Protein AF-A0A4R3KBN1-F1 (afdb_monomer)

Secondary structure (DSSP, 8-state):
-PPPHHHHHHHHHHHHHHHHHHHHHHHHHHTT--HHHHHHHHHHHHHHHHHHHHHHHHS-HHHHHHHHHHHTT-----PPPHHHHHH----------HHHHHHHHHHHHHHH-----GGGTTT-HHHHHHHHTTPPPS-SS-SS-TT----

Structure (mmCIF, N/CA/C/O backbone):
data_AF-A0A4R3KBN1-F1
#
_entry.id   AF-A0A4R3KBN1-F1
#
loop_
_atom_site.group_PDB
_atom_site.id
_atom_site.type_symbol
_atom_site.label_atom_id
_atom_site.label_alt_id
_atom_site.label_comp_id
_atom_site.label_asym_id
_atom_site.label_entity_id
_atom_site.label_seq_id
_atom_site.pdbx_PDB_ins_code
_atom_site.Cartn_x
_atom_site.Cartn_y
_atom_site.Cartn_z
_atom_site.occupancy
_atom_site.B_iso_or_equiv
_atom_site.auth_seq_id
_atom_site.auth_comp_id
_atom_site.auth_asym_id
_atom_site.auth_atom_id
_atom_site.pdbx_PDB_model_num
ATOM 1 N N . MET A 1 1 ? 10.409 8.939 -23.679 1.00 74.00 1 MET A N 1
ATOM 2 C CA . MET A 1 1 ? 9.139 8.239 -23.979 1.00 74.00 1 MET A CA 1
ATOM 3 C C . MET A 1 1 ? 8.000 8.956 -23.265 1.00 74.00 1 MET A C 1
ATOM 5 O O . MET A 1 1 ? 8.226 9.376 -22.139 1.00 74.00 1 MET A O 1
ATOM 9 N N . TYR A 1 2 ? 6.833 9.138 -23.893 1.00 75.94 2 TYR A N 1
ATOM 10 C CA . TYR A 1 2 ? 5.644 9.680 -23.215 1.00 75.94 2 TYR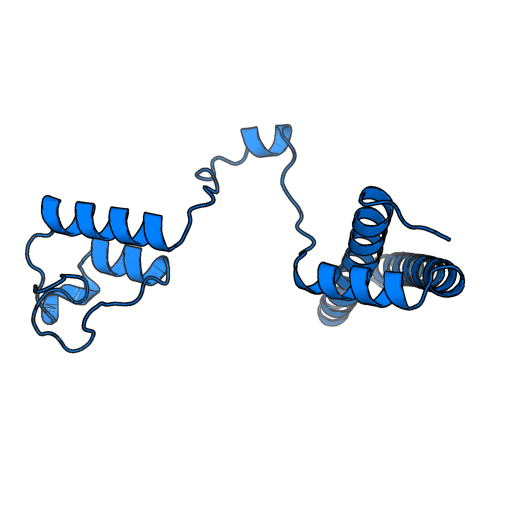 A CA 1
ATOM 11 C C . TYR A 1 2 ? 4.905 8.547 -22.495 1.00 75.94 2 TYR A C 1
ATOM 13 O O . TYR A 1 2 ? 4.618 7.532 -23.123 1.00 75.94 2 TYR A O 1
ATOM 21 N N . LEU A 1 3 ? 4.594 8.718 -21.207 1.00 82.75 3 LEU A N 1
ATOM 22 C CA . LEU A 1 3 ? 3.781 7.760 -20.454 1.00 82.75 3 LEU A CA 1
ATOM 23 C C . LEU A 1 3 ? 2.295 8.112 -20.544 1.00 82.75 3 LEU A C 1
ATOM 25 O O . LEU A 1 3 ? 1.894 9.255 -20.289 1.00 82.75 3 LEU A O 1
ATOM 29 N N . THR A 1 4 ? 1.455 7.121 -20.826 1.00 86.69 4 THR A N 1
ATOM 30 C CA . THR A 1 4 ? 0.004 7.253 -20.661 1.00 86.69 4 THR A CA 1
ATOM 31 C C . THR A 1 4 ? -0.371 7.258 -19.173 1.00 86.69 4 THR A C 1
ATOM 33 O O . THR A 1 4 ? 0.464 7.049 -18.289 1.00 86.69 4 THR A O 1
ATOM 36 N N . LYS A 1 5 ? -1.637 7.545 -18.849 1.00 81.19 5 LYS A N 1
ATOM 37 C CA . LYS A 1 5 ? -2.134 7.405 -17.470 1.00 81.19 5 LYS A CA 1
ATOM 38 C C . LYS A 1 5 ? -1.999 5.955 -16.982 1.00 81.19 5 LYS A C 1
ATOM 40 O O . LYS A 1 5 ? -1.495 5.745 -15.885 1.00 81.19 5 LYS A O 1
ATOM 45 N N . ALA A 1 6 ? -2.379 4.996 -17.825 1.00 86.19 6 ALA A N 1
ATOM 46 C CA . ALA A 1 6 ? -2.302 3.573 -17.516 1.00 86.19 6 ALA A CA 1
ATOM 47 C C . ALA A 1 6 ? -0.857 3.120 -17.261 1.00 86.19 6 ALA A C 1
ATOM 49 O O . ALA A 1 6 ? -0.606 2.402 -16.300 1.00 86.19 6 ALA A O 1
ATOM 50 N N . ASP A 1 7 ? 0.112 3.603 -18.048 1.00 86.25 7 ASP A N 1
ATOM 51 C CA . ASP A 1 7 ? 1.526 3.277 -17.812 1.00 86.25 7 ASP A CA 1
ATOM 52 C C . ASP A 1 7 ? 1.992 3.766 -16.438 1.00 86.25 7 ASP A C 1
ATOM 54 O O . ASP A 1 7 ? 2.662 3.034 -15.715 1.00 86.25 7 ASP A O 1
ATOM 58 N N . ARG A 1 8 ? 1.599 4.984 -16.037 1.00 86.44 8 ARG A N 1
ATOM 59 C CA . ARG A 1 8 ? 1.934 5.523 -14.708 1.00 86.44 8 ARG A CA 1
ATOM 60 C C . ARG A 1 8 ? 1.299 4.699 -13.591 1.00 86.44 8 ARG A C 1
ATOM 62 O O . ARG A 1 8 ? 1.975 4.412 -12.610 1.00 86.44 8 ARG A O 1
ATOM 69 N N . GLU A 1 9 ? 0.038 4.301 -13.738 1.00 86.38 9 GLU A N 1
ATOM 70 C CA . GLU A 1 9 ? -0.656 3.440 -12.769 1.00 86.38 9 GLU A CA 1
ATOM 71 C C . GLU A 1 9 ? 0.010 2.061 -12.658 1.00 86.38 9 GLU A C 1
ATOM 73 O O . GLU A 1 9 ? 0.237 1.577 -11.550 1.00 86.38 9 GLU A O 1
ATOM 78 N N . ASN A 1 10 ? 0.423 1.472 -13.780 1.00 89.94 10 ASN A N 1
ATOM 79 C CA . ASN A 1 10 ? 1.150 0.204 -13.798 1.00 89.94 10 ASN A CA 1
ATOM 80 C C . ASN A 1 10 ? 2.536 0.318 -13.145 1.00 89.94 10 ASN A C 1
ATOM 82 O O . ASN A 1 10 ? 2.930 -0.568 -12.390 1.00 89.94 10 ASN A O 1
ATOM 86 N N . ILE A 1 11 ? 3.262 1.416 -13.380 1.00 90.06 11 ILE A N 1
ATOM 87 C CA . ILE A 1 11 ? 4.546 1.690 -12.714 1.00 90.06 11 ILE A CA 1
ATOM 88 C C . ILE A 1 11 ? 4.345 1.847 -11.204 1.00 90.06 11 ILE A C 1
ATOM 90 O O . ILE A 1 11 ? 5.093 1.269 -10.420 1.00 90.06 11 ILE A O 1
ATOM 94 N N . ILE A 1 12 ? 3.312 2.579 -10.782 1.00 89.38 12 ILE A N 1
ATOM 95 C CA . ILE A 1 12 ? 2.955 2.730 -9.364 1.00 89.38 12 ILE A CA 1
ATOM 96 C C . ILE A 1 12 ? 2.641 1.370 -8.737 1.00 89.38 12 ILE A C 1
ATOM 98 O O . ILE A 1 12 ? 3.114 1.087 -7.640 1.00 89.38 12 ILE A O 1
ATOM 102 N N . MET A 1 13 ? 1.890 0.512 -9.433 1.00 89.94 13 MET A N 1
ATOM 103 C CA . MET A 1 13 ? 1.599 -0.846 -8.975 1.00 89.94 13 MET A CA 1
ATOM 104 C C . MET A 1 13 ? 2.877 -1.683 -8.832 1.00 89.94 13 MET A C 1
ATOM 106 O O . MET A 1 13 ? 3.044 -2.342 -7.811 1.00 89.94 13 MET A O 1
ATOM 110 N N . LEU A 1 14 ? 3.792 -1.639 -9.808 1.00 91.75 14 LEU A N 1
ATOM 111 C CA . LEU A 1 14 ? 5.072 -2.358 -9.753 1.00 91.75 14 LEU A CA 1
ATOM 112 C C . LEU A 1 14 ? 5.916 -1.931 -8.546 1.00 91.75 14 LEU A C 1
ATOM 114 O O . LEU A 1 14 ? 6.340 -2.782 -7.765 1.00 91.75 14 LEU A O 1
ATOM 118 N N . VAL A 1 15 ? 6.096 -0.621 -8.358 1.00 89.69 15 VAL A N 1
ATOM 119 C CA . VAL A 1 15 ? 6.854 -0.060 -7.227 1.00 89.69 15 VAL A CA 1
ATOM 120 C C . VAL A 1 15 ? 6.163 -0.367 -5.896 1.00 89.69 15 VAL A C 1
ATOM 122 O O . VAL A 1 15 ? 6.813 -0.706 -4.909 1.00 89.69 15 VAL A O 1
ATOM 125 N N . GLY A 1 16 ? 4.832 -0.296 -5.857 1.00 89.69 16 GLY A N 1
ATOM 126 C CA . GLY A 1 16 ? 4.052 -0.640 -4.673 1.00 89.69 16 GLY A CA 1
ATOM 127 C C . GLY A 1 16 ? 4.180 -2.118 -4.290 1.00 89.69 16 GLY A C 1
ATOM 128 O O . GLY A 1 16 ? 4.333 -2.434 -3.111 1.00 89.69 16 GLY A O 1
ATOM 129 N N . LEU A 1 17 ? 4.161 -3.025 -5.272 1.00 91.12 17 LEU A N 1
ATOM 130 C CA . LEU A 1 17 ? 4.388 -4.455 -5.055 1.00 91.12 17 LEU A CA 1
ATOM 131 C C . LEU A 1 17 ? 5.808 -4.720 -4.561 1.00 91.12 17 LEU A C 1
ATOM 133 O O . LEU A 1 17 ? 5.981 -5.479 -3.613 1.00 91.12 17 LEU A O 1
ATOM 137 N N . GLU A 1 18 ? 6.814 -4.073 -5.149 1.00 91.69 18 GLU A N 1
ATOM 138 C CA . GLU A 1 18 ? 8.199 -4.155 -4.679 1.00 91.69 18 GLU A CA 1
ATOM 139 C C . GLU A 1 18 ? 8.312 -3.755 -3.199 1.00 91.69 18 GLU A C 1
ATOM 141 O O . GLU A 1 18 ? 8.867 -4.511 -2.398 1.00 91.69 18 GLU A O 1
ATOM 146 N N . GLY A 1 19 ? 7.708 -2.623 -2.819 1.00 89.69 19 GLY A N 1
ATOM 147 C CA . GLY A 1 19 ? 7.622 -2.176 -1.427 1.00 89.69 19 GLY A CA 1
ATOM 148 C C . GLY A 1 19 ? 6.927 -3.192 -0.515 1.00 89.69 19 GLY A C 1
ATOM 149 O O . GLY A 1 19 ? 7.428 -3.501 0.566 1.00 89.69 19 GLY A O 1
ATOM 150 N N . ALA A 1 20 ? 5.818 -3.781 -0.968 1.00 90.44 20 ALA A N 1
ATOM 151 C CA . ALA A 1 20 ? 5.113 -4.815 -0.214 1.00 90.44 20 ALA A CA 1
ATOM 152 C C . ALA A 1 20 ? 5.972 -6.076 -0.010 1.00 90.44 20 ALA A C 1
ATOM 154 O O . ALA A 1 20 ? 5.966 -6.651 1.079 1.00 90.44 20 ALA A O 1
ATOM 155 N N . LEU A 1 21 ? 6.750 -6.495 -1.016 1.00 92.94 21 LEU A N 1
ATOM 156 C CA . LEU A 1 21 ? 7.659 -7.639 -0.884 1.00 92.94 21 LEU A CA 1
ATOM 157 C C . LEU A 1 21 ? 8.825 -7.350 0.074 1.00 92.94 21 LEU A C 1
ATOM 159 O O . LEU A 1 21 ? 9.269 -8.270 0.761 1.00 92.94 21 LEU A O 1
ATOM 163 N N . ILE A 1 22 ? 9.315 -6.104 0.139 1.00 92.50 22 ILE A N 1
ATOM 164 C CA . ILE A 1 22 ? 10.346 -5.685 1.106 1.00 92.50 22 ILE A CA 1
ATOM 165 C C . ILE A 1 22 ? 9.843 -5.868 2.540 1.00 92.50 22 ILE A C 1
ATOM 167 O O . ILE A 1 22 ? 10.521 -6.509 3.348 1.00 92.50 22 ILE A O 1
ATOM 171 N N . GLU A 1 23 ? 8.656 -5.344 2.850 1.00 91.88 23 GLU A N 1
ATOM 172 C CA . GLU A 1 23 ? 8.086 -5.462 4.196 1.00 91.88 23 GLU A CA 1
ATOM 173 C C . GLU A 1 23 ? 7.722 -6.914 4.531 1.00 91.88 23 GLU A C 1
ATOM 175 O O . GLU A 1 23 ? 8.039 -7.386 5.625 1.00 91.88 23 GLU A O 1
ATOM 180 N N . LEU A 1 24 ? 7.170 -7.665 3.571 1.00 93.19 24 LEU A N 1
ATOM 181 C CA . LEU A 1 24 ? 6.875 -9.089 3.743 1.00 93.19 24 LEU A CA 1
ATOM 182 C C . LEU A 1 24 ? 8.138 -9.902 4.056 1.00 93.19 24 LEU A C 1
ATOM 184 O O . LEU A 1 24 ? 8.129 -10.750 4.948 1.00 93.19 24 LEU A O 1
ATOM 188 N N . GLU A 1 25 ? 9.239 -9.649 3.341 1.00 94.25 25 GLU A N 1
ATOM 189 C CA . GLU A 1 25 ? 10.510 -10.334 3.587 1.00 94.25 25 GLU A CA 1
ATOM 190 C C . GLU A 1 25 ? 11.025 -10.043 4.996 1.00 94.25 25 GLU A C 1
ATOM 192 O O . GLU A 1 25 ? 11.450 -10.964 5.696 1.00 94.25 25 GLU A O 1
ATOM 197 N N . LYS A 1 26 ? 10.977 -8.774 5.412 1.00 93.81 26 LYS A N 1
ATOM 198 C CA . LYS A 1 26 ? 11.409 -8.330 6.739 1.00 93.81 26 LYS A CA 1
ATOM 199 C C . LYS A 1 26 ? 10.594 -9.004 7.841 1.00 93.81 26 LYS A C 1
ATOM 201 O O . LYS A 1 26 ? 11.180 -9.538 8.782 1.00 93.81 26 LYS A O 1
ATOM 206 N N . GLU A 1 27 ? 9.272 -9.029 7.704 1.00 93.38 27 GLU A N 1
ATOM 207 C CA . GLU A 1 27 ? 8.373 -9.684 8.654 1.00 93.38 27 GLU A CA 1
ATOM 208 C C . GLU A 1 27 ? 8.631 -11.195 8.725 1.00 93.38 27 GLU A C 1
ATOM 210 O O . GLU A 1 27 ? 8.808 -11.765 9.802 1.00 93.38 27 GLU A O 1
ATOM 215 N N . TRP A 1 28 ? 8.706 -11.871 7.578 1.00 95.12 28 TRP A N 1
ATOM 216 C CA . TRP A 1 28 ? 8.911 -13.318 7.539 1.00 95.12 28 TRP A CA 1
ATOM 217 C C . TRP A 1 28 ? 10.291 -13.733 8.043 1.00 95.12 28 TRP A C 1
ATOM 219 O O . TRP A 1 28 ? 10.412 -14.760 8.714 1.00 95.12 28 TRP A O 1
ATOM 229 N N . ALA A 1 29 ? 11.323 -12.939 7.760 1.00 92.38 29 ALA A N 1
ATOM 230 C CA . ALA A 1 29 ? 12.646 -13.137 8.333 1.00 92.38 29 ALA A CA 1
ATOM 231 C C . ALA A 1 29 ? 12.627 -12.956 9.860 1.00 92.38 29 ALA A C 1
ATOM 233 O O . ALA A 1 29 ? 13.186 -13.794 10.565 1.00 92.38 29 ALA A O 1
ATOM 234 N N . ALA A 1 30 ? 11.936 -11.932 10.379 1.00 93.69 30 ALA A N 1
ATOM 235 C CA . ALA A 1 30 ? 11.774 -11.725 11.821 1.00 93.69 30 ALA A CA 1
ATOM 236 C C . ALA A 1 30 ? 11.019 -12.882 12.504 1.00 93.69 30 ALA A C 1
ATOM 238 O O . ALA A 1 30 ? 11.330 -13.250 13.635 1.00 93.69 30 ALA A O 1
ATOM 239 N N . HIS A 1 31 ? 10.075 -13.508 11.798 1.00 94.31 31 HIS A N 1
ATOM 240 C CA . HIS A 1 31 ? 9.324 -14.677 12.264 1.00 94.31 31 HIS A CA 1
ATOM 241 C C . HIS A 1 31 ? 10.005 -16.029 11.979 1.00 94.31 31 HIS A C 1
ATOM 243 O O . HIS A 1 31 ? 9.357 -17.071 12.097 1.00 94.31 31 HIS A O 1
ATOM 249 N N . ASN A 1 32 ? 11.290 -16.043 11.602 1.00 92.56 32 ASN A N 1
ATOM 250 C CA . ASN A 1 32 ? 12.060 -17.258 11.304 1.00 92.56 32 ASN A CA 1
ATOM 251 C C . ASN A 1 32 ? 11.367 -18.197 10.297 1.00 92.56 32 ASN A C 1
ATOM 253 O O . ASN A 1 32 ? 11.407 -19.423 10.439 1.00 92.56 32 ASN A O 1
ATOM 257 N N . ARG A 1 33 ? 10.706 -17.637 9.273 1.00 94.88 33 ARG A N 1
ATOM 258 C CA . ARG A 1 33 ? 10.115 -18.448 8.202 1.00 94.88 33 ARG A CA 1
ATOM 259 C C . ARG A 1 33 ? 11.200 -19.202 7.417 1.00 94.88 33 ARG A C 1
ATOM 261 O O . ARG A 1 33 ? 12.332 -18.718 7.323 1.00 94.88 33 ARG A O 1
ATOM 268 N N . PRO A 1 34 ? 10.870 -20.374 6.837 1.00 95.69 34 PRO A N 1
ATOM 269 C CA . PRO A 1 34 ? 11.841 -21.199 6.123 1.00 95.69 34 PRO A CA 1
ATOM 270 C C . PRO A 1 34 ? 12.555 -20.435 5.000 1.00 95.69 34 PRO A C 1
ATOM 272 O O . PRO A 1 34 ? 11.962 -19.606 4.300 1.00 95.69 34 PRO A O 1
ATOM 275 N N . LYS A 1 35 ? 13.839 -20.739 4.782 1.00 93.75 35 LYS A N 1
ATOM 276 C CA . LYS A 1 35 ? 14.644 -20.092 3.727 1.00 93.75 35 LYS A CA 1
ATOM 277 C C . LYS A 1 35 ? 14.094 -20.387 2.332 1.00 93.75 35 LYS A C 1
ATOM 279 O O . LYS A 1 35 ? 14.261 -19.577 1.422 1.00 93.75 35 LYS A O 1
ATOM 284 N N . GLU A 1 36 ? 13.421 -21.518 2.183 1.00 96.12 36 GLU A N 1
ATOM 285 C CA . GLU A 1 36 ? 12.718 -21.975 0.991 1.00 96.12 36 GLU A CA 1
ATOM 286 C C . GLU A 1 36 ? 11.599 -21.008 0.586 1.00 96.12 36 GLU A C 1
ATOM 288 O O . GLU A 1 36 ? 11.300 -20.903 -0.598 1.00 96.12 36 GLU A O 1
ATOM 293 N N . TRP A 1 37 ? 11.018 -20.266 1.537 1.00 92.88 37 TRP A N 1
ATOM 294 C CA . TRP A 1 37 ? 10.004 -19.238 1.273 1.00 92.88 37 TRP A CA 1
ATOM 295 C C . TRP A 1 37 ? 10.653 -17.883 0.979 1.00 92.88 37 TRP A C 1
ATOM 297 O O . TRP A 1 37 ? 10.258 -17.172 0.056 1.00 92.88 37 TRP A O 1
ATOM 307 N N . LEU A 1 38 ? 11.698 -17.539 1.738 1.00 94.31 38 LEU A N 1
ATOM 308 C CA . LEU A 1 38 ? 12.392 -16.255 1.613 1.00 94.31 38 LEU A CA 1
ATOM 309 C C . LEU A 1 38 ? 13.197 -16.138 0.311 1.00 94.31 38 LEU A C 1
ATOM 311 O O . LEU A 1 38 ? 13.324 -15.048 -0.243 1.00 94.31 38 LEU A O 1
ATOM 315 N N . LYS A 1 39 ? 13.765 -17.238 -0.195 1.00 95.75 39 LYS A N 1
ATOM 316 C CA . LYS A 1 39 ? 14.613 -17.215 -1.396 1.00 95.75 39 LYS A CA 1
ATOM 317 C C . LYS A 1 39 ? 13.831 -16.830 -2.668 1.00 95.75 39 LYS A C 1
ATOM 319 O O . LYS A 1 39 ? 14.286 -15.910 -3.350 1.00 95.75 39 LYS A O 1
ATOM 324 N N . PRO A 1 40 ? 12.677 -17.445 -2.997 1.00 96.25 40 PRO A N 1
ATOM 325 C CA . PRO A 1 40 ? 11.841 -17.000 -4.113 1.00 96.25 40 PRO A CA 1
ATOM 326 C C . PRO A 1 40 ? 11.343 -15.562 -3.949 1.00 96.25 40 PRO A C 1
ATOM 328 O O . PRO A 1 40 ? 11.363 -14.804 -4.914 1.00 96.25 40 PRO A O 1
ATOM 331 N N . LEU A 1 41 ? 10.972 -15.163 -2.726 1.00 95.19 41 LEU A N 1
ATOM 332 C CA . LEU A 1 41 ? 10.520 -13.804 -2.417 1.00 95.19 41 LEU A CA 1
ATOM 333 C C . LEU A 1 41 ? 11.594 -12.752 -2.736 1.00 95.19 41 LEU A C 1
ATOM 335 O O . LEU A 1 41 ? 11.332 -11.783 -3.447 1.00 95.19 41 LEU A O 1
ATOM 339 N N . ARG A 1 42 ? 12.832 -12.983 -2.283 1.00 94.81 42 ARG A N 1
ATOM 340 C CA . ARG A 1 42 ? 13.989 -12.128 -2.600 1.00 94.81 42 ARG A CA 1
ATOM 341 C C . ARG A 1 42 ? 14.230 -12.028 -4.098 1.00 94.81 42 ARG A C 1
ATOM 343 O O . ARG A 1 42 ? 14.504 -10.945 -4.599 1.00 94.81 42 ARG A O 1
ATOM 350 N N . MET A 1 43 ? 14.120 -13.151 -4.804 1.00 96.31 43 MET A N 1
ATOM 351 C CA . MET A 1 43 ? 14.299 -13.188 -6.251 1.00 96.31 43 MET A CA 1
ATOM 352 C C . MET A 1 43 ? 13.217 -12.375 -6.970 1.00 96.31 43 MET A C 1
ATOM 354 O O . MET A 1 43 ? 13.552 -11.585 -7.849 1.00 96.31 43 MET A O 1
ATOM 358 N N . ALA A 1 44 ? 11.948 -12.511 -6.571 1.00 95.69 44 ALA A N 1
ATOM 359 C CA . ALA A 1 44 ? 10.847 -11.716 -7.111 1.00 95.69 44 ALA A CA 1
ATOM 360 C C . ALA A 1 44 ? 11.081 -10.214 -6.893 1.00 95.69 44 ALA A C 1
ATOM 362 O O . ALA A 1 44 ? 11.016 -9.443 -7.847 1.00 95.69 44 ALA A O 1
ATOM 363 N N . LYS A 1 45 ? 11.465 -9.818 -5.672 1.00 94.38 45 LYS A N 1
ATOM 364 C CA . LYS A 1 45 ? 11.858 -8.439 -5.357 1.00 94.38 45 LYS A CA 1
ATOM 365 C C . LYS A 1 45 ? 12.978 -7.937 -6.274 1.00 94.38 45 LYS A C 1
ATOM 367 O O . LYS A 1 45 ? 12.859 -6.861 -6.844 1.00 94.38 45 LYS A O 1
ATOM 372 N N . THR A 1 46 ? 14.047 -8.716 -6.463 1.00 95.06 46 THR A N 1
ATOM 373 C CA . THR A 1 46 ? 15.165 -8.329 -7.342 1.00 95.06 46 THR A CA 1
ATOM 374 C C . THR A 1 46 ? 14.722 -8.105 -8.788 1.00 95.06 46 THR A C 1
ATOM 376 O O . THR A 1 46 ? 15.185 -7.163 -9.425 1.00 95.06 46 THR A O 1
ATOM 379 N N . TRP A 1 47 ? 13.851 -8.958 -9.328 1.00 96.19 47 TRP A N 1
ATOM 380 C CA . TRP A 1 47 ? 13.363 -8.799 -10.700 1.00 96.19 47 TRP A CA 1
ATOM 381 C C . TRP A 1 47 ? 12.396 -7.622 -10.860 1.00 96.19 47 TRP A C 1
ATOM 383 O O . TRP A 1 47 ? 12.441 -6.952 -11.892 1.00 96.19 47 TRP A O 1
ATOM 393 N N . LEU A 1 48 ? 11.579 -7.330 -9.843 1.00 94.00 48 LEU A N 1
ATOM 394 C CA . LEU A 1 48 ? 10.761 -6.116 -9.814 1.00 94.00 48 LEU A CA 1
ATOM 395 C C . LEU A 1 48 ? 11.635 -4.860 -9.810 1.00 94.00 48 LEU A C 1
ATOM 397 O O . LEU A 1 48 ? 11.468 -4.032 -10.700 1.00 94.00 48 LEU A O 1
ATOM 401 N N . GLY A 1 49 ? 12.627 -4.775 -8.918 1.00 91.62 49 GLY A N 1
ATOM 402 C CA . GLY A 1 49 ? 13.548 -3.634 -8.863 1.00 91.62 49 GLY A CA 1
ATOM 403 C C . GLY A 1 49 ? 14.279 -3.402 -10.188 1.00 91.62 49 GLY A C 1
ATOM 404 O O . GLY A 1 49 ? 14.262 -2.299 -10.720 1.00 91.62 49 GLY A O 1
ATOM 405 N N . LYS A 1 50 ? 14.793 -4.468 -10.824 1.00 94.62 50 LYS A N 1
ATOM 406 C CA . LYS A 1 50 ? 15.401 -4.373 -12.168 1.00 94.62 50 LYS A CA 1
ATOM 407 C C . LYS A 1 50 ? 14.442 -3.834 -13.230 1.00 94.62 50 LYS A C 1
ATOM 409 O O . LYS A 1 50 ? 14.868 -3.139 -14.147 1.00 94.62 50 LYS A O 1
ATOM 414 N N . THR A 1 51 ? 13.162 -4.187 -13.137 1.00 93.81 51 THR A N 1
ATOM 415 C CA . THR A 1 51 ? 12.134 -3.690 -14.060 1.00 93.81 51 THR A CA 1
ATOM 416 C C . THR A 1 51 ? 11.872 -2.205 -13.809 1.00 93.81 51 THR A C 1
ATOM 418 O O . THR A 1 51 ? 11.842 -1.428 -14.761 1.00 93.81 51 THR A O 1
ATOM 421 N N . SER A 1 52 ? 11.745 -1.799 -12.542 1.00 89.94 52 SER A N 1
ATOM 422 C CA . SER A 1 52 ? 11.612 -0.397 -12.133 1.00 89.94 52 SER A CA 1
ATOM 423 C C . SER A 1 52 ? 12.795 0.450 -12.619 1.00 89.94 52 SER A C 1
ATOM 425 O O . SER A 1 52 ? 12.578 1.514 -13.201 1.00 89.94 52 SER A O 1
ATOM 427 N N . ASP A 1 53 ? 14.026 -0.044 -12.459 1.00 90.69 53 ASP A N 1
ATOM 428 C CA . ASP A 1 53 ? 15.254 0.627 -12.900 1.00 90.69 53 ASP A CA 1
ATOM 429 C C . ASP A 1 53 ? 15.287 0.798 -14.424 1.00 90.69 53 ASP A C 1
ATOM 431 O O . ASP A 1 53 ? 15.479 1.907 -14.922 1.00 90.69 53 ASP A O 1
ATOM 435 N N . ALA A 1 54 ? 15.005 -0.269 -15.179 1.00 92.38 54 ALA A N 1
ATOM 436 C CA . ALA A 1 54 ? 14.973 -0.217 -16.640 1.00 92.38 54 ALA A CA 1
ATOM 437 C C . ALA A 1 54 ? 13.920 0.775 -17.167 1.00 92.38 54 ALA A C 1
ATOM 439 O O . ALA A 1 54 ? 14.156 1.488 -18.143 1.00 92.38 54 ALA A O 1
ATOM 440 N N . ILE A 1 55 ? 12.757 0.858 -16.510 1.00 90.50 55 ILE A N 1
ATOM 441 C CA . ILE A 1 55 ? 11.741 1.865 -16.834 1.00 90.50 55 ILE A CA 1
ATOM 442 C C . ILE A 1 55 ? 12.269 3.265 -16.506 1.00 90.50 55 ILE A C 1
ATOM 444 O O . ILE A 1 55 ? 12.143 4.173 -17.329 1.00 90.50 55 ILE A O 1
ATOM 448 N N . ALA A 1 56 ? 12.874 3.451 -15.331 1.00 87.25 56 ALA A N 1
ATOM 449 C CA . ALA A 1 56 ? 13.431 4.728 -14.906 1.00 87.25 56 ALA A CA 1
ATOM 450 C C . ALA A 1 56 ? 14.528 5.237 -15.861 1.00 87.25 56 ALA A C 1
ATOM 452 O O . ALA A 1 56 ? 14.638 6.443 -16.071 1.00 87.25 56 ALA A O 1
ATOM 453 N N . GLU A 1 57 ? 15.307 4.362 -16.490 1.00 90.69 57 GLU A N 1
ATOM 454 C CA . GLU A 1 57 ? 16.333 4.758 -17.463 1.00 90.69 57 GLU A CA 1
ATOM 455 C C . GLU A 1 57 ? 15.757 5.387 -18.745 1.00 90.69 57 GLU A C 1
ATOM 457 O O . GLU A 1 57 ? 16.401 6.244 -19.351 1.00 90.69 57 GLU A O 1
ATOM 462 N N . VAL A 1 58 ? 14.536 5.017 -19.152 1.00 89.81 58 VAL A N 1
ATOM 463 C CA . VAL A 1 58 ? 13.960 5.414 -20.456 1.00 89.81 58 VAL A CA 1
ATOM 464 C C . VAL A 1 58 ? 12.883 6.506 -20.379 1.00 89.81 58 VAL A C 1
ATOM 466 O O . VAL A 1 58 ? 12.479 7.075 -21.406 1.00 89.81 58 VAL A O 1
ATOM 469 N N . ILE A 1 59 ? 12.387 6.812 -19.178 1.00 90.44 59 ILE A N 1
ATOM 470 C CA . ILE A 1 59 ? 11.359 7.841 -18.956 1.00 90.44 59 ILE A CA 1
ATOM 471 C C . ILE A 1 59 ? 11.977 9.209 -18.656 1.00 90.44 59 ILE A C 1
ATOM 473 O O . ILE A 1 59 ? 13.061 9.324 -18.087 1.00 90.44 59 ILE A O 1
ATOM 477 N N . SER A 1 60 ? 11.267 10.273 -19.042 1.00 89.44 60 SER A N 1
ATOM 478 C CA . SER A 1 60 ? 11.726 11.646 -18.815 1.00 89.44 60 SER A CA 1
ATOM 479 C C . SER A 1 60 ? 11.766 11.987 -17.318 1.00 89.44 60 SER A C 1
ATOM 481 O O . SER A 1 60 ? 10.947 11.498 -16.539 1.00 89.44 60 SER A O 1
ATOM 483 N N . GLU A 1 61 ? 12.670 12.879 -16.902 1.00 88.06 61 GLU A N 1
ATOM 484 C CA . GLU A 1 61 ? 12.726 13.367 -15.511 1.00 88.06 61 GLU A CA 1
ATOM 485 C C . GLU A 1 61 ? 11.414 14.025 -15.054 1.00 88.06 61 GLU A C 1
ATOM 487 O O . GLU A 1 61 ? 11.037 13.962 -13.881 1.00 88.06 61 GLU A O 1
ATOM 492 N N . GLU A 1 62 ? 10.679 14.640 -15.980 1.00 87.31 62 GLU A N 1
ATOM 493 C CA . GLU A 1 62 ? 9.359 15.193 -15.696 1.00 87.31 62 GLU A CA 1
ATOM 494 C C . GLU A 1 62 ? 8.333 14.091 -15.394 1.00 87.31 62 GLU A C 1
ATOM 496 O O . GLU A 1 62 ? 7.603 14.179 -14.402 1.00 87.31 62 GLU A O 1
ATOM 501 N N . ASP A 1 63 ? 8.305 13.026 -16.199 1.00 86.56 63 ASP A N 1
ATOM 502 C CA . ASP A 1 63 ? 7.427 11.878 -15.973 1.00 86.56 63 ASP A CA 1
ATOM 503 C C . ASP A 1 63 ? 7.785 11.119 -14.696 1.00 86.56 63 ASP A C 1
ATOM 505 O O . ASP A 1 63 ? 6.872 10.713 -13.973 1.00 86.56 63 ASP A O 1
ATOM 509 N N . LYS A 1 64 ? 9.076 11.000 -14.350 1.00 87.19 64 LYS A N 1
ATOM 510 C CA . LYS A 1 64 ? 9.509 10.473 -13.044 1.00 87.19 64 LYS A CA 1
ATOM 511 C C . LYS A 1 64 ? 8.885 11.274 -11.916 1.00 87.19 64 LYS A C 1
ATOM 513 O O . LYS A 1 64 ? 8.178 10.716 -11.083 1.00 87.19 64 LYS A O 1
ATOM 518 N N . LYS A 1 65 ? 9.080 12.597 -11.909 1.00 86.62 65 LYS A N 1
ATOM 519 C CA . LYS A 1 65 ? 8.543 13.483 -10.862 1.00 86.62 65 LYS A CA 1
ATOM 520 C C . LYS A 1 65 ? 7.022 13.393 -10.755 1.00 86.62 65 LYS A C 1
ATOM 522 O O . LYS A 1 65 ? 6.492 13.368 -9.645 1.00 86.62 65 LYS A O 1
ATOM 527 N N . ARG A 1 66 ? 6.311 13.340 -11.885 1.00 84.75 66 ARG A N 1
ATOM 528 C CA . ARG A 1 66 ? 4.848 13.173 -11.907 1.00 84.75 66 ARG A CA 1
ATOM 529 C C . ARG A 1 66 ? 4.430 11.820 -11.324 1.00 84.75 66 ARG A C 1
ATOM 531 O O . ARG A 1 66 ? 3.536 11.785 -10.484 1.00 84.75 66 ARG A O 1
ATOM 538 N N . THR A 1 67 ? 5.108 10.743 -11.709 1.00 84.44 67 THR A N 1
ATOM 539 C CA . THR A 1 67 ? 4.819 9.378 -11.245 1.00 84.44 67 THR A CA 1
ATOM 540 C C . THR A 1 67 ? 5.123 9.213 -9.752 1.00 84.44 67 THR A C 1
ATOM 542 O O . THR A 1 67 ? 4.273 8.729 -9.012 1.00 84.44 67 THR A O 1
ATOM 545 N N . TYR A 1 68 ? 6.257 9.725 -9.258 1.00 81.44 68 TYR A N 1
ATOM 546 C CA . TYR A 1 68 ? 6.584 9.722 -7.824 1.00 81.44 68 TYR A CA 1
ATOM 547 C C . TYR A 1 68 ? 5.5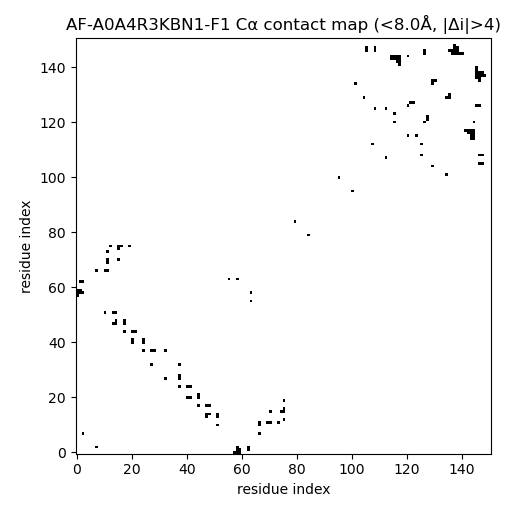99 10.544 -6.986 1.00 81.44 68 TYR A C 1
ATOM 549 O O . TYR A 1 68 ? 5.206 10.123 -5.902 1.00 81.44 68 TYR A O 1
ATOM 557 N N . LYS A 1 69 ? 5.139 11.701 -7.485 1.00 85.06 69 LYS A N 1
ATOM 558 C CA . LYS A 1 69 ? 4.079 12.468 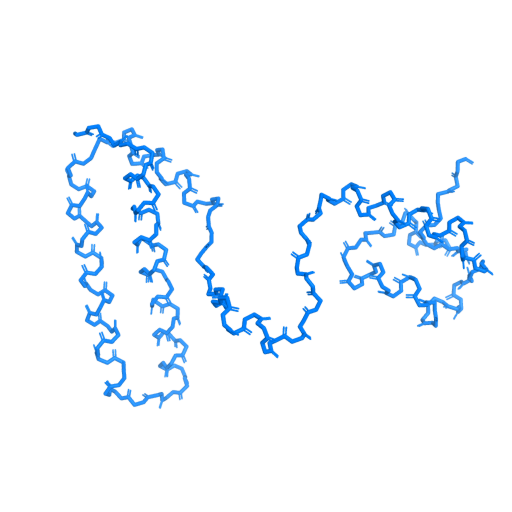-6.807 1.00 85.06 69 LYS A CA 1
ATOM 559 C C . LYS A 1 69 ? 2.771 11.690 -6.712 1.00 85.06 69 LYS A C 1
ATOM 561 O O . LYS A 1 69 ? 2.032 11.875 -5.747 1.00 85.06 69 LYS A O 1
ATOM 566 N N . MET A 1 70 ? 2.463 10.875 -7.719 1.00 81.94 70 MET A N 1
ATOM 567 C CA . MET A 1 70 ? 1.303 9.997 -7.679 1.00 81.94 70 MET A CA 1
ATOM 568 C C . MET A 1 70 ? 1.512 8.870 -6.675 1.00 81.94 70 MET A C 1
ATOM 570 O O . MET A 1 70 ? 0.596 8.644 -5.906 1.00 81.94 70 MET A O 1
ATOM 574 N N . LEU A 1 71 ? 2.695 8.248 -6.599 1.00 82.88 71 LEU A N 1
ATOM 575 C CA . LEU A 1 71 ? 2.996 7.146 -5.671 1.00 82.88 71 LEU A CA 1
ATOM 576 C C . LEU A 1 71 ? 2.520 7.421 -4.230 1.00 82.88 71 LEU A C 1
ATOM 578 O O . LEU A 1 71 ? 1.858 6.579 -3.638 1.00 82.88 71 LEU A O 1
ATOM 582 N N . ASN A 1 72 ? 2.748 8.634 -3.711 1.00 76.62 72 ASN A N 1
ATOM 583 C CA . ASN A 1 72 ? 2.325 9.048 -2.360 1.00 76.62 72 ASN A CA 1
ATOM 584 C C . ASN A 1 72 ? 0.799 9.091 -2.141 1.00 76.62 72 ASN A C 1
ATOM 586 O O . ASN A 1 72 ? 0.345 9.327 -1.025 1.00 76.62 72 ASN A O 1
ATOM 590 N N . LYS A 1 73 ? 0.005 8.934 -3.201 1.00 80.75 73 LYS A N 1
ATOM 591 C CA . LYS A 1 73 ? -1.463 8.928 -3.179 1.00 80.75 73 LYS A CA 1
ATOM 592 C C . LYS A 1 73 ? -2.058 7.530 -3.341 1.00 80.75 73 LYS A C 1
ATOM 594 O O . LYS A 1 73 ? -3.277 7.403 -3.299 1.00 80.75 73 LYS A O 1
ATOM 599 N N . TYR A 1 74 ? -1.234 6.509 -3.575 1.00 76.38 74 TYR A N 1
ATOM 600 C CA . TYR A 1 74 ? -1.688 5.136 -3.780 1.00 76.38 74 TYR A CA 1
ATOM 601 C C . TYR A 1 74 ? -1.172 4.238 -2.658 1.00 76.38 74 TYR A C 1
ATOM 603 O O . TYR A 1 74 ? -0.070 4.414 -2.146 1.00 76.38 74 TYR A O 1
ATOM 611 N N . GLN A 1 75 ? -1.974 3.236 -2.311 1.00 70.44 75 GLN A N 1
ATOM 612 C CA . GLN A 1 75 ? -1.600 2.155 -1.411 1.00 70.44 75 GLN A CA 1
ATOM 613 C C . GLN A 1 75 ? -1.906 0.828 -2.105 1.00 70.44 75 GLN A C 1
ATOM 615 O O . GLN A 1 75 ? -2.938 0.690 -2.762 1.00 70.44 75 GLN A O 1
ATOM 620 N N . VAL A 1 76 ? -1.018 -0.154 -1.954 1.00 75.31 76 VAL A N 1
ATOM 621 C CA . VAL A 1 76 ? -1.294 -1.526 -2.391 1.00 75.31 76 VAL A CA 1
ATOM 622 C C . VAL A 1 76 ? -2.084 -2.227 -1.295 1.00 75.31 76 VAL A C 1
ATOM 624 O O . VAL A 1 76 ? -1.623 -2.334 -0.160 1.00 75.31 76 VAL A O 1
ATOM 627 N N . VAL A 1 77 ? -3.280 -2.696 -1.639 1.00 75.38 77 VAL A N 1
ATOM 628 C CA . VAL A 1 77 ? -4.164 -3.434 -0.735 1.00 75.38 77 VAL A CA 1
ATOM 629 C C . VAL A 1 77 ? -4.560 -4.762 -1.365 1.00 75.38 77 VAL A C 1
ATOM 631 O O . VAL A 1 77 ? -4.810 -4.848 -2.567 1.00 75.38 77 VAL A O 1
ATOM 634 N N . LEU A 1 78 ? -4.637 -5.807 -0.544 1.00 74.56 78 LEU A N 1
ATOM 635 C CA . LEU A 1 78 ? -5.257 -7.066 -0.938 1.00 74.56 78 LEU A CA 1
ATOM 636 C C . LEU A 1 78 ? -6.755 -6.956 -0.663 1.00 74.56 78 LEU A C 1
ATOM 638 O O . LEU A 1 78 ? -7.172 -6.856 0.490 1.00 74.56 78 LEU A O 1
ATOM 642 N N . MET A 1 79 ? -7.562 -6.957 -1.721 1.00 73.06 79 MET A N 1
ATOM 643 C CA . MET A 1 79 ? -9.017 -6.983 -1.598 1.00 73.06 79 MET A CA 1
ATOM 644 C C . MET A 1 79 ? -9.551 -8.388 -1.883 1.00 73.06 79 MET A C 1
ATOM 646 O O . MET A 1 79 ? -9.121 -9.002 -2.862 1.00 73.06 79 MET A O 1
ATOM 650 N N . PRO A 1 80 ? -10.514 -8.889 -1.0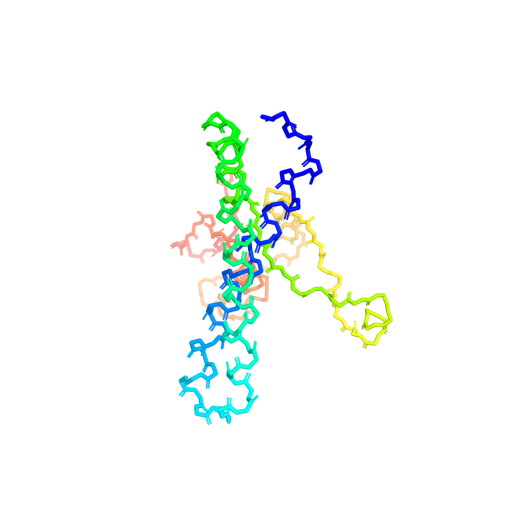87 1.00 70.06 80 PRO A N 1
ATOM 651 C CA . PRO A 1 80 ? -11.219 -10.121 -1.408 1.00 70.06 80 PRO A CA 1
ATOM 652 C C . PRO A 1 80 ? -11.869 -10.030 -2.793 1.00 70.06 80 PRO A C 1
ATOM 654 O O . PRO A 1 80 ? -12.477 -9.005 -3.140 1.00 70.06 80 PRO A O 1
ATOM 657 N N . ASN A 1 81 ? -11.743 -11.108 -3.567 1.00 73.56 81 ASN A N 1
ATOM 658 C CA . ASN A 1 81 ? -12.436 -11.260 -4.843 1.00 73.56 81 ASN A CA 1
ATOM 659 C C . ASN A 1 81 ? -13.953 -11.433 -4.620 1.00 73.56 81 ASN A C 1
ATOM 661 O O . ASN A 1 81 ? -14.408 -11.613 -3.491 1.00 73.56 81 ASN A O 1
ATOM 665 N N . GLU A 1 82 ? -14.751 -11.355 -5.686 1.00 67.50 82 GLU A N 1
ATOM 666 C CA . GLU A 1 82 ? -16.220 -11.412 -5.581 1.00 67.50 82 GLU A CA 1
ATOM 667 C C . GLU A 1 82 ? -16.742 -12.685 -4.907 1.00 67.50 82 GLU A C 1
ATOM 669 O O . GLU A 1 82 ? -17.761 -12.648 -4.225 1.00 67.50 82 GLU A O 1
ATOM 674 N N . GLU A 1 83 ? -16.039 -13.801 -5.072 1.00 67.75 83 GLU A N 1
ATOM 675 C CA . GLU A 1 83 ? -16.389 -15.078 -4.456 1.00 67.75 83 GLU A CA 1
ATOM 676 C C . GLU A 1 83 ? -16.137 -15.053 -2.941 1.00 67.75 83 GLU A C 1
ATOM 678 O O . GLU A 1 83 ? -17.049 -15.323 -2.163 1.00 67.75 83 GLU A O 1
ATOM 683 N N . ALA A 1 84 ? -14.970 -14.572 -2.503 1.00 63.56 84 ALA A N 1
ATOM 684 C CA . ALA A 1 84 ? -14.655 -14.375 -1.089 1.00 63.56 84 ALA A CA 1
ATOM 685 C C . ALA A 1 84 ? -15.527 -13.290 -0.428 1.00 63.56 84 ALA A C 1
ATOM 687 O O . ALA A 1 84 ? -15.821 -13.371 0.762 1.00 63.56 84 ALA A O 1
ATOM 688 N N . ARG A 1 85 ? -15.994 -12.283 -1.181 1.00 61.38 85 ARG A N 1
ATOM 689 C CA . ARG A 1 85 ? -16.947 -11.273 -0.680 1.00 61.38 85 ARG A CA 1
ATOM 690 C C . ARG A 1 85 ? -18.311 -11.864 -0.323 1.00 61.38 85 ARG A C 1
ATOM 692 O O . ARG A 1 85 ? -18.978 -11.311 0.541 1.00 61.38 85 ARG A O 1
ATOM 699 N N . LYS A 1 86 ? -18.724 -12.964 -0.962 1.00 61.19 86 LYS A N 1
ATOM 700 C CA . LYS A 1 86 ? -19.989 -13.650 -0.645 1.00 61.19 86 LYS A CA 1
ATOM 701 C C . LYS A 1 86 ? -19.904 -14.447 0.661 1.00 61.19 86 LYS A C 1
ATOM 703 O O . LYS A 1 86 ? -20.918 -14.600 1.333 1.00 61.19 86 LYS A O 1
ATOM 708 N N . GLU A 1 87 ? -18.715 -14.930 1.024 1.00 56.16 87 GLU A N 1
ATOM 709 C CA . GLU A 1 87 ? -18.476 -15.690 2.262 1.00 56.16 87 GLU A CA 1
ATOM 710 C C . GLU A 1 87 ? -18.149 -14.793 3.464 1.00 56.16 87 GLU A C 1
ATOM 712 O O . GLU A 1 87 ? -18.504 -15.101 4.603 1.00 56.16 87 GLU A O 1
ATOM 717 N N . ILE A 1 88 ? -17.498 -13.653 3.224 1.00 53.50 88 ILE A N 1
ATOM 718 C CA . ILE A 1 88 ? -17.191 -12.669 4.259 1.00 53.50 88 ILE A CA 1
ATOM 719 C C . ILE A 1 88 ? -18.454 -11.832 4.521 1.00 53.50 88 ILE A C 1
ATOM 721 O O . ILE A 1 88 ? -18.669 -10.801 3.891 1.00 53.50 88 ILE A O 1
ATOM 725 N N . GLN A 1 89 ? -19.265 -12.230 5.507 1.00 50.41 89 GLN A N 1
ATOM 726 C CA . GLN A 1 89 ? -20.258 -11.353 6.147 1.00 50.41 89 GLN A CA 1
ATOM 727 C C . GLN A 1 89 ? -19.551 -10.232 6.937 1.00 50.41 89 GLN A C 1
ATOM 729 O O . GLN A 1 89 ? -19.599 -10.191 8.166 1.00 50.41 89 GLN A O 1
ATOM 734 N N . ARG A 1 90 ? -18.826 -9.334 6.265 1.00 51.25 90 ARG A N 1
ATOM 735 C CA . ARG A 1 90 ? -18.394 -8.070 6.875 1.00 51.25 90 ARG A CA 1
ATOM 736 C C . ARG A 1 90 ? -19.296 -6.953 6.373 1.00 51.25 90 ARG A C 1
ATOM 738 O O . ARG A 1 90 ? -19.607 -6.947 5.183 1.00 51.25 90 ARG A O 1
ATOM 745 N N . PRO A 1 91 ? -19.707 -6.025 7.259 1.00 47.12 91 PRO A N 1
ATOM 746 C CA . PRO A 1 91 ? -20.448 -4.850 6.838 1.00 47.12 91 PRO A CA 1
ATOM 747 C C . PRO A 1 91 ? -19.640 -4.152 5.750 1.00 47.12 91 PRO A C 1
ATOM 749 O O . PRO A 1 91 ? -18.412 -4.052 5.842 1.00 47.12 91 PRO A O 1
ATOM 752 N N . GLU A 1 92 ? -20.340 -3.768 4.690 1.00 51.97 92 GLU A N 1
ATOM 753 C CA . GLU A 1 92 ? -19.797 -3.082 3.529 1.00 51.97 92 GLU A CA 1
ATOM 754 C C . GLU A 1 92 ? -18.816 -2.001 3.996 1.00 51.97 92 GLU A C 1
ATOM 756 O O . GLU A 1 92 ? -19.154 -1.158 4.828 1.00 51.97 92 GLU A O 1
ATOM 761 N N . MET A 1 93 ? -17.573 -2.035 3.507 1.00 54.41 93 MET A N 1
ATOM 762 C CA . MET A 1 93 ?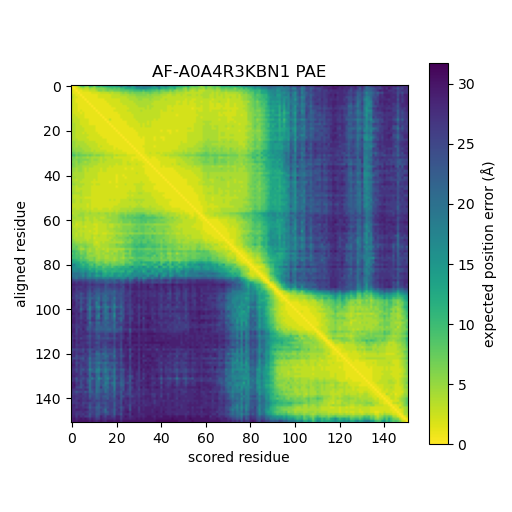 -16.700 -0.878 3.676 1.00 54.41 93 MET A CA 1
ATOM 763 C C . MET A 1 93 ? -17.294 0.245 2.831 1.00 54.41 93 MET A C 1
ATOM 765 O O . MET A 1 93 ? -17.109 0.279 1.615 1.00 54.41 93 MET A O 1
ATOM 769 N N . ILE A 1 94 ? -18.046 1.128 3.478 1.00 61.00 94 ILE A N 1
ATOM 770 C CA . ILE A 1 94 ? -18.597 2.323 2.856 1.00 61.00 94 ILE A CA 1
ATOM 771 C C . ILE A 1 94 ? -17.527 3.405 2.960 1.00 61.00 94 ILE A C 1
ATOM 773 O O . ILE A 1 94 ? -17.084 3.763 4.051 1.00 61.00 94 ILE A O 1
ATOM 777 N N . SER A 1 95 ? -17.090 3.918 1.813 1.00 57.00 95 SER A N 1
ATOM 778 C CA . SER A 1 95 ? -16.275 5.127 1.779 1.00 57.00 95 SER A CA 1
ATOM 779 C C . SER A 1 95 ? -17.203 6.323 1.965 1.00 57.00 95 SER A C 1
ATOM 781 O O . SER A 1 95 ? -18.065 6.582 1.128 1.00 57.00 95 SER A O 1
ATOM 783 N N . LEU A 1 96 ? -17.048 7.021 3.086 1.00 68.62 96 LEU A N 1
ATOM 784 C CA . LEU A 1 96 ? -17.763 8.249 3.415 1.00 68.62 96 LEU A CA 1
ATOM 785 C C . LEU A 1 96 ? -16.746 9.374 3.587 1.00 68.62 96 LEU A C 1
ATOM 787 O O . LEU A 1 96 ? -15.681 9.176 4.171 1.00 68.62 96 LEU A O 1
ATOM 791 N N . HIS A 1 97 ? -17.083 10.560 3.081 1.00 72.75 97 HIS A N 1
ATOM 792 C CA . HIS A 1 97 ? -16.359 11.771 3.448 1.00 72.75 97 HIS A CA 1
ATOM 793 C C . HIS A 1 97 ? -16.548 12.024 4.947 1.00 72.75 97 HIS A C 1
ATOM 795 O O . HIS A 1 97 ? -17.657 11.870 5.459 1.00 72.75 97 HIS A O 1
ATOM 801 N N . THR A 1 98 ? -15.477 12.421 5.638 1.00 69.75 98 THR A N 1
ATOM 802 C CA . THR A 1 98 ? -15.499 12.680 7.086 1.00 69.75 98 THR A CA 1
ATOM 803 C C . THR A 1 98 ? -16.593 13.672 7.476 1.00 69.75 98 THR A C 1
ATOM 805 O O . THR A 1 98 ? -17.259 13.463 8.483 1.00 69.75 98 THR A O 1
ATOM 808 N N . ASP A 1 99 ? -16.836 14.685 6.642 1.00 75.19 99 ASP A N 1
ATOM 809 C CA . ASP A 1 99 ? -17.875 15.695 6.868 1.00 75.19 99 ASP A CA 1
ATOM 810 C C . ASP A 1 99 ? -19.277 15.064 6.895 1.00 75.19 99 ASP A C 1
ATOM 812 O O . ASP A 1 99 ? -20.041 15.288 7.825 1.00 75.19 99 ASP A O 1
ATOM 816 N N . VAL A 1 100 ? -19.573 14.158 5.953 1.00 75.62 100 VAL A N 1
ATOM 817 C CA . VAL A 1 100 ? -20.862 13.440 5.897 1.00 75.62 100 VAL A CA 1
ATOM 818 C C . VAL A 1 100 ? -21.040 12.524 7.109 1.00 75.62 100 VAL A C 1
ATOM 820 O O . VAL A 1 100 ? -22.146 12.360 7.620 1.00 75.62 100 VAL A O 1
ATOM 823 N N . LEU A 1 101 ? -19.955 11.910 7.586 1.00 80.62 101 LEU A N 1
ATOM 824 C CA . LEU A 1 101 ? -19.994 11.118 8.812 1.00 80.62 101 LEU A CA 1
ATOM 825 C C . LEU A 1 101 ? -20.252 12.004 10.046 1.00 80.62 101 LEU A C 1
ATOM 827 O O . LEU A 1 101 ? -20.961 11.574 10.956 1.00 80.62 101 LEU A O 1
ATOM 831 N N . GLY A 1 102 ? -19.722 13.231 10.053 1.00 74.75 102 GLY A N 1
ATOM 832 C CA . GLY A 1 102 ? -20.017 14.261 11.051 1.00 74.75 102 GLY A CA 1
ATOM 833 C C . GLY A 1 102 ? -21.495 14.657 11.066 1.00 74.75 102 GLY A C 1
ATOM 834 O O . GLY A 1 102 ? -22.125 14.573 12.117 1.00 74.75 102 GLY A O 1
ATOM 835 N N . ASP A 1 103 ? -22.072 14.969 9.905 1.00 79.62 103 ASP A N 1
ATOM 836 C CA . ASP A 1 103 ? -23.494 15.329 9.776 1.00 79.62 103 ASP A CA 1
ATOM 837 C C . ASP A 1 103 ? -24.417 14.190 10.255 1.00 79.62 103 ASP A C 1
ATOM 839 O O . ASP A 1 103 ? -25.408 14.405 10.957 1.00 79.62 103 ASP A O 1
ATOM 843 N N . LEU A 1 104 ? -24.077 12.939 9.915 1.00 80.50 104 LEU A N 1
ATOM 844 C CA . LEU A 1 104 ? -24.805 11.757 10.387 1.00 80.50 104 LEU A CA 1
ATOM 845 C C . LEU A 1 104 ? -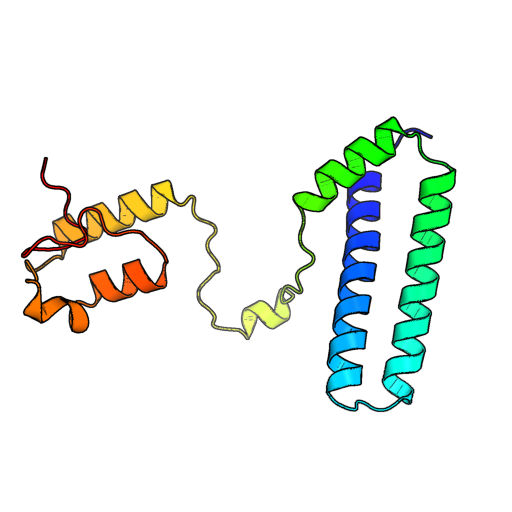24.709 11.597 11.908 1.00 80.50 104 LEU A C 1
ATOM 847 O O . LEU A 1 104 ? -25.696 11.240 12.555 1.00 80.50 104 LEU A O 1
ATOM 851 N N . ALA A 1 105 ? -23.530 11.846 12.479 1.00 80.56 105 ALA A N 1
ATOM 852 C CA . ALA A 1 105 ? -23.331 11.809 13.919 1.00 80.56 105 ALA A CA 1
ATOM 853 C C . ALA A 1 105 ? -24.189 12.865 14.629 1.00 80.56 105 ALA A C 1
ATOM 855 O O . ALA A 1 105 ? -24.847 12.538 15.618 1.00 80.56 105 ALA A O 1
ATOM 856 N N . GLU A 1 106 ? -24.229 14.091 14.108 1.00 78.88 106 GLU A N 1
ATOM 857 C CA . GLU A 1 106 ? -25.039 15.184 14.647 1.00 78.88 106 GLU A CA 1
ATOM 858 C C . GLU A 1 106 ? -26.535 14.839 14.620 1.00 78.88 106 GLU A C 1
ATOM 860 O O . GLU A 1 106 ? -27.181 14.844 15.668 1.00 78.88 106 GLU A O 1
ATOM 865 N N . ALA A 1 107 ? -27.062 14.385 13.478 1.00 78.81 107 ALA A N 1
ATOM 866 C CA . ALA A 1 107 ? -28.469 13.992 13.345 1.00 78.81 107 ALA A CA 1
ATOM 867 C C . ALA A 1 107 ? -28.876 12.847 14.300 1.00 78.81 107 ALA A C 1
ATOM 869 O O . ALA A 1 107 ? -29.982 12.827 14.859 1.00 78.81 107 ALA A O 1
ATOM 870 N N . VAL A 1 108 ? -27.989 11.869 14.521 1.00 81.88 108 VAL A N 1
ATOM 871 C CA . VAL A 1 108 ? -28.224 10.781 15.488 1.00 81.88 108 VAL A CA 1
ATOM 872 C C . VAL A 1 108 ? -28.219 11.314 16.920 1.00 81.88 108 VAL A C 1
ATOM 874 O O . VAL A 1 108 ? -29.052 10.903 17.731 1.00 81.88 108 VAL A O 1
ATOM 877 N N . LEU A 1 109 ? -27.3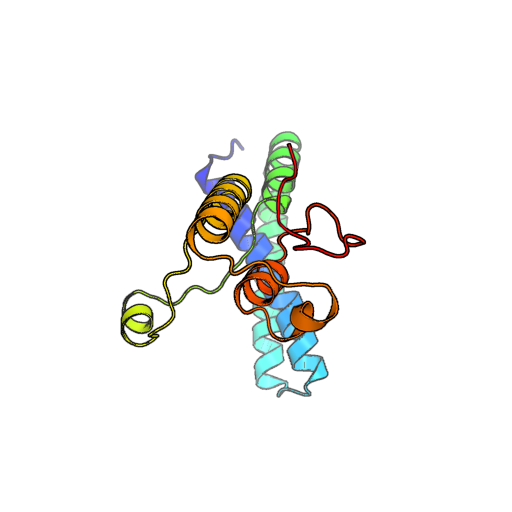07 12.227 17.250 1.00 79.62 109 LEU A N 1
ATOM 878 C CA . LEU A 1 109 ? -27.241 12.820 18.581 1.00 79.62 109 LEU A CA 1
ATOM 879 C C . LEU A 1 109 ? -28.457 13.704 18.868 1.00 79.62 109 LEU A C 1
ATOM 881 O O . LEU A 1 109 ? -29.004 13.613 19.962 1.00 79.62 109 LEU A O 1
ATOM 885 N N . GLU A 1 110 ? -28.939 14.489 17.909 1.00 79.50 110 GLU A N 1
ATOM 886 C CA . GLU A 1 110 ? -30.162 15.281 18.080 1.00 79.50 110 GLU A CA 1
ATOM 887 C C . GLU A 1 110 ? -31.402 14.409 18.326 1.00 79.50 110 GLU A C 1
ATOM 889 O O . GLU A 1 110 ? -32.253 14.748 19.146 1.00 79.50 110 GLU A O 1
ATOM 894 N N . SER A 1 111 ? -31.501 13.266 17.640 1.00 75.12 111 SER A N 1
ATOM 895 C CA . SER A 1 111 ? -32.702 12.422 17.664 1.00 75.12 111 SER A CA 1
ATOM 896 C C . SER A 1 111 ? -32.719 11.351 18.758 1.00 75.12 111 SER A C 1
ATOM 898 O O . SER A 1 111 ? -33.796 10.937 19.187 1.00 75.12 111 SER A O 1
ATOM 900 N N . GLN A 1 112 ? -31.554 10.855 19.186 1.00 77.94 112 GLN A N 1
ATOM 901 C CA . GLN A 1 112 ? -31.446 9.672 20.051 1.00 77.94 112 GLN A CA 1
ATOM 902 C C . GLN A 1 112 ? -30.599 9.888 21.312 1.00 77.94 112 GLN A C 1
ATOM 904 O O . GLN A 1 112 ? -30.467 8.964 22.125 1.00 77.94 112 GLN A O 1
ATOM 909 N N . CYS A 1 113 ? -29.978 11.058 21.492 1.00 78.56 113 CYS A N 1
ATOM 910 C CA . CYS A 1 113 ? -29.223 11.333 22.710 1.00 78.56 113 CYS A CA 1
ATOM 911 C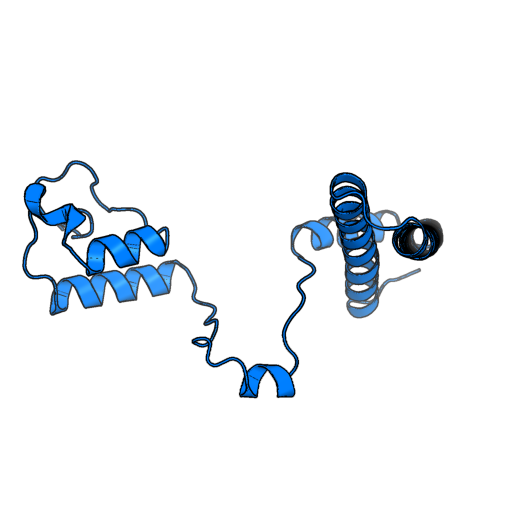 C . CYS A 1 113 ? -30.169 11.533 23.899 1.00 78.56 113 CYS A C 1
ATOM 913 O O . CYS A 1 113 ? -31.050 12.385 23.884 1.00 78.56 113 CYS A O 1
ATOM 915 N N . ASN A 1 114 ? -29.909 10.804 24.985 1.00 73.00 114 ASN A N 1
ATOM 916 C CA . ASN A 1 114 ? -30.664 10.917 26.237 1.00 73.00 114 ASN A CA 1
ATOM 917 C C . ASN A 1 114 ? -30.017 11.890 27.245 1.00 73.00 114 ASN A C 1
ATOM 919 O O . ASN A 1 114 ? -30.309 11.826 28.435 1.00 73.00 114 ASN A O 1
ATOM 923 N N . GLY A 1 115 ? -29.106 12.761 26.793 1.00 77.25 115 GLY A N 1
ATOM 924 C CA . GLY A 1 115 ? -28.453 13.765 27.640 1.00 77.25 115 GLY A CA 1
ATOM 925 C C . GLY A 1 115 ? -27.459 13.183 28.650 1.00 77.25 115 GLY A C 1
ATOM 926 O O . GLY A 1 115 ? -27.586 13.429 29.848 1.00 77.25 115 GLY A O 1
ATOM 927 N N . CYS A 1 116 ? -26.469 12.414 28.181 1.00 80.81 116 CYS A N 1
ATOM 928 C CA . CYS A 1 116 ? -25.440 11.857 29.062 1.00 80.81 116 CYS A CA 1
ATOM 929 C C . CYS A 1 116 ? -24.605 12.954 29.746 1.00 80.81 116 CYS A C 1
ATOM 931 O O . CYS A 1 116 ? -24.296 13.990 29.149 1.00 80.81 116 CYS A O 1
ATOM 933 N N . LYS A 1 117 ? -24.215 12.705 31.000 1.00 83.50 117 LYS A N 1
ATOM 934 C CA . LYS A 1 117 ? -23.287 13.557 31.757 1.00 83.50 117 LYS A CA 1
ATOM 935 C C . LYS A 1 117 ? -21.896 12.939 31.777 1.00 83.50 117 LYS A C 1
ATOM 937 O O . LYS A 1 117 ? -21.716 11.784 31.394 1.00 83.50 117 LYS A O 1
ATOM 942 N N . LYS A 1 118 ? -20.911 13.689 32.277 1.00 83.88 118 LYS A N 1
ATOM 943 C CA . LYS A 1 118 ? -19.511 13.238 32.405 1.00 83.88 118 LYS A CA 1
ATOM 944 C C . LYS A 1 118 ? -19.353 11.869 33.077 1.00 83.88 118 LYS A C 1
ATOM 946 O O . LYS A 1 118 ? -18.501 11.081 32.673 1.00 83.88 118 LYS A O 1
ATOM 951 N N . GLU A 1 119 ? -20.192 11.567 34.065 1.00 86.50 119 GLU A N 1
ATOM 952 C CA . GLU A 1 119 ? -20.217 10.273 34.761 1.00 86.50 119 GLU A CA 1
ATOM 953 C C . GLU A 1 119 ? -20.639 9.105 33.844 1.00 86.50 119 GLU A C 1
ATOM 955 O O . GLU A 1 119 ? -20.125 7.995 33.978 1.00 86.50 119 GLU A O 1
ATOM 960 N N . ASP A 1 120 ? -21.502 9.373 32.860 1.00 86.12 120 ASP A N 1
ATOM 961 C CA . ASP A 1 120 ? -22.100 8.394 31.943 1.00 86.12 120 ASP A CA 1
ATOM 962 C C . ASP A 1 120 ? -21.306 8.221 30.638 1.00 86.12 120 ASP A C 1
ATOM 964 O O . ASP A 1 120 ? -21.681 7.448 29.756 1.00 86.12 120 ASP A O 1
ATOM 968 N N . PHE A 1 121 ? -20.199 8.945 30.460 1.00 86.19 121 PHE A N 1
ATOM 969 C CA . PHE A 1 121 ? -19.436 8.918 29.208 1.00 86.19 121 PHE A CA 1
ATOM 970 C C . PHE A 1 121 ? -18.978 7.515 28.825 1.00 86.19 121 PHE A C 1
ATOM 972 O O . PHE A 1 121 ? -19.048 7.144 27.657 1.00 86.19 121 PHE A O 1
ATOM 979 N N . LYS A 1 122 ? -18.553 6.707 29.798 1.00 84.12 122 LYS A N 1
ATOM 980 C CA . LYS A 1 122 ? -18.084 5.341 29.528 1.00 84.12 122 LYS A CA 1
ATOM 981 C C . LYS A 1 122 ? -19.208 4.410 29.061 1.00 84.12 122 LYS A C 1
ATOM 983 O O . LYS A 1 122 ? -18.939 3.485 28.301 1.00 84.12 122 LYS A O 1
ATOM 988 N N . SER A 1 123 ? -20.447 4.645 29.496 1.00 85.69 123 SER A N 1
ATOM 989 C CA . SER A 1 123 ? -21.618 3.830 29.145 1.00 85.69 123 SER A CA 1
ATOM 990 C C . SER A 1 123 ? -22.394 4.373 27.938 1.00 85.69 123 SER A C 1
ATOM 992 O O . SER A 1 123 ? -23.267 3.683 27.408 1.00 85.69 123 SER A O 1
ATOM 994 N N . CYS A 1 124 ? -22.075 5.578 27.458 1.00 85.94 124 CYS A N 1
ATOM 995 C CA . CYS A 1 124 ? -22.730 6.173 26.299 1.00 85.94 124 CYS A CA 1
ATOM 996 C C . CYS A 1 124 ? -22.312 5.476 24.993 1.00 85.94 124 CYS A C 1
ATOM 998 O O . CYS A 1 124 ? -21.240 5.729 24.440 1.00 85.94 124 CYS A O 1
ATOM 1000 N N . LYS A 1 125 ? -23.203 4.628 24.459 1.00 86.19 125 LYS A N 1
ATOM 1001 C CA . LYS A 1 125 ? -22.961 3.868 23.220 1.00 86.19 125 LYS A CA 1
ATOM 1002 C C . LYS A 1 125 ? -22.626 4.750 22.008 1.00 86.19 125 LYS A C 1
ATOM 1004 O O . LYS A 1 125 ? -21.788 4.365 21.205 1.00 86.19 125 LYS A O 1
ATOM 1009 N N . TYR A 1 126 ? -23.243 5.931 21.893 1.00 86.12 126 TYR A N 1
ATOM 1010 C CA . TYR A 1 126 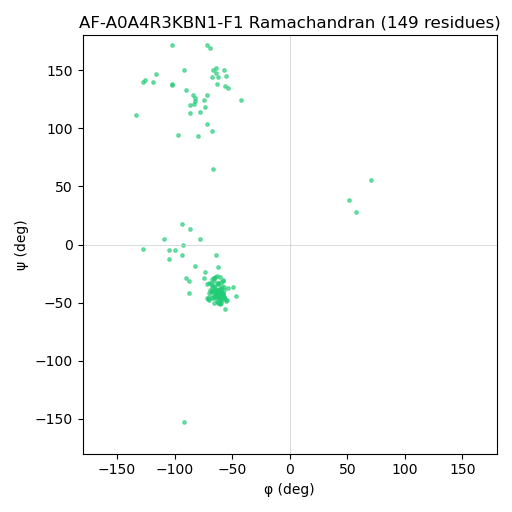? -23.009 6.843 20.768 1.00 86.12 126 TYR A CA 1
ATOM 1011 C C . TYR A 1 126 ? -21.633 7.498 20.865 1.00 86.12 126 TYR A C 1
ATOM 1013 O O . TYR A 1 126 ? -20.875 7.468 19.907 1.00 86.12 126 TYR A O 1
ATOM 1021 N N . ARG A 1 127 ? -21.260 7.996 22.050 1.00 85.12 127 ARG A N 1
ATOM 1022 C CA . ARG A 1 127 ? -19.926 8.551 22.307 1.00 85.12 127 ARG A CA 1
ATOM 1023 C C . ARG A 1 127 ? -18.824 7.541 21.981 1.00 85.12 127 ARG A C 1
ATOM 1025 O O . ARG A 1 127 ? -17.853 7.892 21.323 1.00 85.12 127 ARG A O 1
ATOM 1032 N N . ASN A 1 128 ? -18.988 6.300 22.437 1.00 85.81 128 ASN A N 1
ATOM 1033 C CA . ASN A 1 128 ? -18.016 5.240 22.182 1.00 85.81 128 ASN A CA 1
ATOM 1034 C C . ASN A 1 128 ? -17.905 4.948 20.679 1.00 85.81 128 ASN A C 1
ATOM 1036 O O . ASN A 1 128 ? -16.800 4.941 20.158 1.00 85.81 128 ASN A O 1
ATOM 1040 N N . ALA A 1 129 ? -19.032 4.834 19.968 1.00 84.19 129 ALA A N 1
ATOM 1041 C CA . ALA A 1 129 ? -19.025 4.635 18.518 1.00 84.19 129 ALA A CA 1
ATOM 1042 C C . ALA A 1 129 ? -18.331 5.782 17.754 1.00 84.19 129 ALA A C 1
ATOM 1044 O O . ALA A 1 129 ? -17.572 5.525 16.823 1.00 84.19 129 ALA A O 1
ATOM 1045 N N . LEU A 1 130 ? -18.552 7.040 18.153 1.00 86.00 130 LEU A N 1
ATOM 1046 C CA . LEU A 1 130 ? -17.919 8.208 17.525 1.00 86.00 130 LEU A CA 1
ATOM 1047 C C . LEU A 1 130 ? -16.411 8.266 17.805 1.00 86.00 130 LEU A C 1
ATOM 1049 O O . LEU A 1 130 ? -15.629 8.566 16.905 1.00 86.00 130 LEU A O 1
ATOM 1053 N N . MET A 1 131 ? -15.991 7.922 19.024 1.00 83.50 131 MET A N 1
ATOM 1054 C CA . MET A 1 131 ? -14.574 7.789 19.362 1.00 83.50 131 MET A CA 1
ATOM 1055 C C . MET A 1 131 ? -13.892 6.659 18.590 1.00 83.50 131 MET A C 1
ATOM 1057 O O . MET A 1 131 ? -12.791 6.858 18.081 1.00 83.50 131 MET A O 1
ATOM 1061 N N . ASP A 1 132 ? -14.538 5.497 18.486 1.00 81.62 132 ASP A N 1
ATOM 1062 C CA . ASP A 1 132 ? -14.023 4.352 17.729 1.00 81.62 132 ASP A CA 1
ATOM 1063 C C . ASP A 1 132 ? -13.881 4.704 16.237 1.00 81.62 132 ASP A C 1
ATOM 1065 O O . ASP A 1 132 ? -12.928 4.287 15.580 1.00 81.62 132 ASP A O 1
ATOM 1069 N N . ALA A 1 133 ? -14.775 5.554 15.721 1.00 76.31 133 ALA A N 1
ATOM 1070 C CA . ALA A 1 133 ? -14.703 6.131 14.380 1.00 76.31 133 ALA A CA 1
ATOM 1071 C C . ALA A 1 133 ? -13.694 7.295 14.245 1.00 76.31 133 ALA A C 1
ATOM 1073 O O . ALA A 1 133 ? -13.609 7.907 13.183 1.00 76.31 133 ALA A O 1
ATOM 1074 N N . SER A 1 134 ? -12.917 7.605 15.291 1.00 78.44 134 SER A N 1
ATOM 1075 C CA . SER A 1 134 ? -11.952 8.718 15.336 1.00 78.44 134 SER A CA 1
ATOM 1076 C C . SER A 1 134 ? -12.562 10.103 15.070 1.00 78.44 134 SER A C 1
ATOM 1078 O O . SER A 1 134 ? -11.872 11.010 14.603 1.00 78.44 134 SER A O 1
ATOM 1080 N N . ILE A 1 135 ? -13.846 10.288 15.388 1.00 80.25 135 ILE A N 1
ATOM 1081 C CA . ILE A 1 135 ? -14.519 11.585 15.289 1.00 80.25 135 ILE A CA 1
ATOM 1082 C C . ILE A 1 135 ? -14.196 12.389 16.555 1.00 80.25 135 ILE A C 1
ATOM 1084 O O . ILE A 1 135 ? -14.461 11.913 17.670 1.00 80.25 135 ILE A O 1
ATOM 1088 N N . PRO A 1 136 ? -13.619 13.597 16.427 1.00 80.25 136 PRO A N 1
ATOM 1089 C CA . PRO A 1 136 ? -13.281 14.418 17.579 1.00 80.25 136 PRO A CA 1
ATOM 1090 C C . PRO A 1 136 ? -14.543 14.903 18.301 1.00 80.25 136 PRO A C 1
ATOM 1092 O O . PRO A 1 136 ? -15.556 15.214 17.679 1.00 80.25 136 PRO A O 1
ATOM 1095 N N . ALA A 1 137 ? -14.464 14.979 19.629 1.00 82.31 137 ALA A N 1
ATOM 1096 C CA . ALA A 1 137 ? -15.465 15.671 20.432 1.00 82.31 137 ALA A CA 1
ATOM 1097 C C . ALA A 1 137 ? -15.479 17.171 20.100 1.00 82.31 137 ALA A C 1
ATOM 1099 O O . ALA A 1 137 ? -14.427 17.752 19.831 1.00 82.31 137 ALA A O 1
ATOM 1100 N N . PHE A 1 138 ? -16.655 17.792 20.183 1.00 82.12 138 PHE A N 1
ATOM 1101 C CA . PHE A 1 138 ? -16.804 19.238 20.042 1.00 82.12 138 PHE A CA 1
ATOM 1102 C C . PHE A 1 138 ? -16.214 19.977 21.251 1.00 82.12 138 PHE A C 1
ATOM 1104 O O . PHE A 1 138 ? -15.403 20.885 21.093 1.00 82.12 138 PHE A O 1
ATOM 1111 N N . ASP A 1 139 ? -16.556 19.525 22.461 1.00 83.44 139 ASP A N 1
ATOM 1112 C CA . ASP A 1 139 ? -15.945 19.980 23.710 1.00 83.44 139 ASP A CA 1
ATOM 1113 C C . ASP A 1 139 ? -15.603 18.769 24.585 1.00 83.44 139 ASP A C 1
ATOM 1115 O O . ASP A 1 139 ? -16.474 18.061 25.090 1.00 83.44 139 ASP A O 1
ATOM 1119 N N . ALA A 1 140 ? -14.310 18.508 24.769 1.00 82.06 140 ALA A N 1
ATOM 1120 C CA . ALA A 1 140 ? -13.847 17.396 25.590 1.00 82.06 140 ALA A CA 1
ATOM 1121 C C . ALA A 1 140 ? -14.033 17.644 27.100 1.00 82.06 140 ALA A C 1
ATOM 1123 O O . ALA A 1 140 ? -14.139 16.681 27.864 1.00 82.06 140 ALA A O 1
ATOM 1124 N N . GLU A 1 141 ? -14.105 18.899 27.540 1.00 81.25 141 GLU A N 1
ATOM 1125 C CA . GLU A 1 141 ? -14.115 19.266 28.960 1.00 81.25 141 GLU A CA 1
ATOM 1126 C C . GLU A 1 141 ? -15.514 19.560 29.511 1.00 81.25 141 GLU A C 1
ATOM 1128 O O . GLU A 1 141 ? -15.682 19.723 30.727 1.00 81.25 141 GLU A O 1
ATOM 1133 N N . THR A 1 142 ? -16.534 19.551 28.650 1.00 82.44 142 THR A N 1
ATOM 1134 C CA . THR A 1 142 ? -17.924 19.764 29.057 1.00 82.44 142 THR A CA 1
ATOM 1135 C C . THR A 1 142 ? -18.394 18.768 30.125 1.00 82.44 142 THR A C 1
ATOM 1137 O O . THR A 1 142 ? -17.970 17.609 30.214 1.00 82.44 142 THR A O 1
ATOM 1140 N N . LYS A 1 143 ? -19.329 19.233 30.960 1.00 80.44 143 LYS A N 1
ATOM 1141 C CA . LYS A 1 143 ? -20.066 18.389 31.914 1.00 80.44 143 LYS A CA 1
ATOM 1142 C C . LYS A 1 143 ? -21.255 17.673 31.256 1.00 80.44 143 LYS A C 1
ATOM 1144 O O . LYS A 1 143 ? -21.761 16.710 31.836 1.00 80.44 143 LYS A O 1
ATOM 1149 N N . GLY A 1 144 ? -21.697 18.165 30.093 1.00 79.38 144 GLY A N 1
ATOM 1150 C CA . GLY A 1 144 ? -22.763 17.601 29.262 1.00 79.38 144 GLY A CA 1
ATOM 1151 C C . GLY A 1 144 ? -22.227 16.631 28.208 1.00 79.38 144 GLY A C 1
ATOM 1152 O O . GLY A 1 144 ? -21.190 16.015 28.404 1.00 79.38 144 GLY A O 1
ATOM 1153 N N . CYS A 1 145 ? -22.914 16.475 27.079 1.00 83.69 145 CYS A N 1
ATOM 1154 C CA . CYS A 1 145 ? -22.446 15.600 26.002 1.00 83.69 145 CYS A CA 1
ATOM 1155 C C . CYS A 1 145 ? -21.267 16.233 25.242 1.00 83.69 145 CYS A C 1
ATOM 1157 O O . CYS A 1 145 ? -21.421 17.309 24.674 1.00 83.69 145 CYS A O 1
ATOM 1159 N N . GLN A 1 146 ? -20.131 15.529 25.147 1.00 83.88 146 GLN A N 1
ATOM 1160 C CA . GLN A 1 146 ? -18.918 16.013 24.459 1.00 83.88 146 GLN A CA 1
ATOM 1161 C C . GLN A 1 146 ? -19.094 16.276 22.954 1.00 83.88 146 GLN A C 1
ATOM 1163 O O . GLN A 1 146 ? -18.282 16.962 22.343 1.00 83.88 146 GLN A O 1
ATOM 1168 N N . TYR A 1 147 ? -20.132 15.704 22.347 1.00 80.56 147 TYR A N 1
ATOM 1169 C CA . TYR A 1 147 ? -20.407 15.786 20.912 1.00 80.56 147 TYR A CA 1
ATOM 1170 C C . TYR A 1 147 ? -21.628 16.653 20.588 1.00 80.56 147 TYR A C 1
ATOM 1172 O O . TYR A 1 147 ? -22.048 16.712 19.439 1.00 80.56 147 TYR A O 1
ATOM 1180 N N . LYS A 1 148 ? -22.237 17.293 21.592 1.00 77.81 148 LYS A N 1
ATOM 1181 C CA . LYS A 1 148 ? -23.350 18.206 21.353 1.00 77.81 148 LYS A CA 1
ATOM 1182 C C . LYS A 1 148 ? -22.794 19.568 20.944 1.00 77.81 148 LYS A C 1
ATOM 1184 O O . LYS A 1 148 ? -21.999 20.144 21.682 1.00 77.81 148 LYS A O 1
ATOM 1189 N N . TYR A 1 149 ? -23.256 20.077 19.808 1.00 67.69 149 TYR A N 1
ATOM 1190 C CA . TYR A 1 149 ? -23.072 21.473 19.442 1.00 67.69 149 TYR A CA 1
ATOM 1191 C C . TYR A 1 149 ? -24.011 22.336 20.299 1.00 67.69 149 TYR A C 1
ATOM 1193 O O . TYR A 1 149 ? -25.230 22.151 20.287 1.00 67.69 149 TYR A O 1
ATOM 1201 N N . GLU A 1 150 ? -23.454 23.235 21.109 1.00 58.19 150 GLU A N 1
ATOM 1202 C CA . GLU A 1 150 ? -24.218 24.302 21.761 1.00 58.19 150 GLU A CA 1
ATOM 1203 C C . GLU A 1 150 ? -24.044 25.555 20.903 1.00 58.19 150 GLU A C 1
ATOM 1205 O O . GLU A 1 150 ? -23.024 26.237 20.995 1.00 58.19 150 GLU A O 1
ATOM 1210 N N . GLY A 1 151 ? -24.997 25.778 19.994 1.00 47.56 151 GLY A N 1
ATOM 1211 C CA . GLY A 1 151 ? -25.141 27.051 19.286 1.00 47.56 151 GLY A CA 1
ATOM 1212 C C . GLY A 1 151 ? -25.591 28.169 20.216 1.00 47.56 151 GLY A C 1
ATOM 1213 O O . GLY A 1 151 ? -26.378 27.877 21.148 1.00 47.56 151 GLY A O 1
#

InterPro domains:
  IPR043711 Domain of unknown function DUF5651 [PF18892] (102-149)

Organism: NCBI:txid1281767

Mean predicted aligned error: 14.39 Å

pLDDT: mean 82.16, std 11.23, range [47.12, 96.31]

Solvent-accessible surface area (backbone atoms only — not comparable to full-atom values): 9128 Å² total; per-residue (Å²): 98,89,74,54,72,66,54,43,53,51,50,41,50,50,54,39,49,35,52,51,47,53,54,49,49,54,53,39,56,75,67,68,52,59,63,82,61,50,52,59,52,52,50,51,36,53,54,43,50,54,50,53,51,59,49,59,74,57,45,41,73,67,57,50,55,54,44,57,62,47,43,82,76,62,80,83,76,92,71,77,50,79,70,53,51,72,72,50,90,60,81,78,89,75,90,69,57,69,66,61,55,50,55,52,51,48,56,47,46,75,74,67,58,86,73,50,36,60,90,40,51,89,75,34,65,65,58,50,53,36,49,76,68,69,49,79,57,75,37,84,81,51,64,49,52,33,69,56,85,83,129

Nearest PDB structures (foldseek):
  6suw-assembly3_V  TM=5.407E-01  e=3.373E+00  Rhodospirillum rubrum ATCC 11170
  3k6c-assembly1_J  TM=5.310E-01  e=5.450E+00  Nitrosomonas europaea
  3k6c-assembly1_A  TM=5.164E-01  e=6.145E+00  Nitrosomonas europaea
  4m1p-assembly1_A  TM=5.255E-01  e=8.294E+00  Geobacillus thermodenitrificans NG80-2

Sequence (151 aa):
MYLTKADRENIIMLVGLEGALIELEKEWAAHNRPKEWLKPLRMAKTWLGKTSDAIAEVISEEDKKRTYKMLNKYQVVLMPNEEARKEIQRPEMISLHTDVLGDLAEAVLESQCNGCKKEDFKSCKYRNALMDASIPAFDAETKGCQYKYEG

Radius of gyration: 23.89 Å; Cα contacts (8 Å, |Δi|>4): 88; chains: 1; bounding box: 49×49×59 Å

Foldseek 3Di:
DDDDPVNLVVLLVLVQVLVVLVVVLVVCVVVVHDVVVNVVSVVSSVVSVVVNVVVVVPDDPVSVVVSVVVSVVDHDDDDDDPVVVVVPPDPDPDDDDPVVVLVVLQVCCVPPPPWDFPVCCVVPPSNVVCVVVVNAFPQPPDRIGSNDDDD